Protein AF-A7SFQ3-F1 (afdb_monomer)

InterPro domains:
  IPR014876 DEK, C-terminal [PF08766] (16-66)
  IPR014876 DEK, C-terminal [PS51998] (15-69)
  IPR044198 Protein DEK [PTHR13468] (5-64)

Foldseek 3Di:
DDDDDDPPVPPVPDDQDLVSLLVQLVVCCVPDDVVPDDLVVSVVVSCVVVVVDDCVVVSVVSSVSNVVD

Nearest PDB structures (foldseek):
  1q1v-assembly1_A  TM=8.002E-01  e=8.677E-04  Homo sapiens
  2eqz-assembly1_A  TM=3.300E-01  e=2.729E+00  Homo sapiens

Solvent-accessible surface area (backbone atoms only — not comparable to full-atom values): 4505 Å² total; per-residue (Å²): 138,86,87,89,76,87,78,78,62,73,72,74,77,67,76,77,50,72,67,52,50,52,52,50,53,52,49,53,53,69,79,34,58,78,90,72,64,44,71,67,57,54,52,50,52,54,44,67,75,36,75,91,47,90,51,72,84,47,44,60,57,56,47,49,54,66,70,72,104

Organism: Nematostella vectensis (NCBI:txid45351)

Secondary structure (DSSP, 8-state):
------------PPPPPHHHHHHHHHHHHHHS-TTT--HHHHHHHHHHH-TTS--TTTHHHHHHHHHH-

Structure (mmCIF, N/CA/C/O backbone):
data_AF-A7SFQ3-F1
#
_entry.id   AF-A7SFQ3-F1
#
loop_
_atom_site.group_PDB
_atom_site.id
_atom_site.type_symbol
_atom_site.label_atom_id
_atom_site.label_alt_id
_atom_site.label_comp_id
_atom_site.label_asym_id
_atom_site.label_entity_id
_atom_site.label_seq_id
_atom_site.pdbx_PDB_ins_code
_atom_site.Cartn_x
_atom_site.Cartn_y
_atom_site.Cartn_z
_atom_site.occupancy
_atom_site.B_iso_or_equiv
_atom_site.auth_seq_id
_atom_site.auth_comp_id
_atom_site.auth_asym_id
_atom_site.auth_atom_id
_atom_site.pdbx_PDB_model_num
ATOM 1 N N . SER A 1 1 ? -10.156 14.072 -45.000 1.00 64.88 1 SER A N 1
ATOM 2 C CA . SER A 1 1 ? -10.780 12.739 -45.077 1.00 64.88 1 SER A CA 1
ATOM 3 C C . SER A 1 1 ? -9.759 11.710 -44.628 1.00 64.88 1 SER A C 1
ATOM 5 O O . SER A 1 1 ? -8.585 11.977 -44.861 1.00 64.88 1 SER A O 1
ATOM 7 N N . SER A 1 2 ? -10.215 10.610 -44.019 1.00 58.41 2 SER A N 1
ATOM 8 C CA . SER A 1 2 ? -9.490 9.554 -43.274 1.00 58.41 2 SER A CA 1
ATOM 9 C C . SER A 1 2 ? -9.479 9.795 -41.754 1.00 58.41 2 SER A C 1
ATOM 11 O O . SER A 1 2 ? -8.635 10.541 -41.272 1.00 58.41 2 SER A O 1
ATOM 13 N N . ASP A 1 3 ? -10.502 9.425 -40.981 1.00 58.84 3 ASP A N 1
ATOM 14 C CA . ASP A 1 3 ? -11.175 8.119 -40.769 1.00 58.84 3 ASP A CA 1
ATOM 15 C C . ASP A 1 3 ? -10.698 7.457 -39.463 1.00 58.84 3 ASP A C 1
ATOM 17 O O . ASP A 1 3 ? -9.594 7.681 -38.974 1.00 58.84 3 ASP A O 1
ATOM 21 N N . GLU A 1 4 ? -11.640 6.765 -38.851 1.00 70.44 4 GLU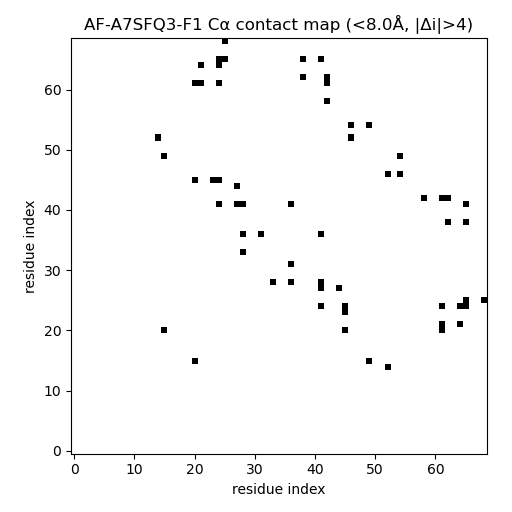 A N 1
ATOM 22 C CA . GLU A 1 4 ? -11.870 6.530 -37.440 1.00 70.44 4 GLU A CA 1
ATOM 23 C C . GLU A 1 4 ? -11.417 5.114 -37.062 1.00 70.44 4 GLU A C 1
ATOM 25 O O . GLU A 1 4 ? -11.979 4.154 -37.567 1.00 70.44 4 GLU A O 1
ATOM 30 N N . GLU A 1 5 ? -10.449 4.951 -36.148 1.00 60.50 5 GLU A N 1
ATOM 31 C CA . GLU A 1 5 ? -10.175 3.649 -35.510 1.00 60.50 5 GLU A CA 1
ATOM 32 C C . GLU A 1 5 ? -9.768 3.833 -34.033 1.00 60.50 5 GLU A C 1
ATOM 34 O O . GLU A 1 5 ? -8.977 4.730 -33.705 1.00 60.50 5 GLU A O 1
ATOM 39 N N . PRO A 1 6 ? -10.303 3.022 -33.094 1.00 57.66 6 PRO A N 1
ATOM 40 C CA . PRO A 1 6 ? -10.226 3.296 -31.670 1.00 57.66 6 PRO A CA 1
ATOM 41 C C . PRO A 1 6 ? -8.830 2.935 -31.178 1.00 57.66 6 PRO A C 1
ATOM 43 O O . PRO A 1 6 ? -8.513 1.788 -30.864 1.00 57.66 6 PRO A O 1
ATOM 46 N N . LEU A 1 7 ? -7.969 3.940 -31.067 1.00 56.12 7 LEU A N 1
ATOM 47 C CA . LEU A 1 7 ? -6.668 3.816 -30.426 1.00 56.12 7 LEU A CA 1
ATOM 48 C C . LEU A 1 7 ? -6.846 3.738 -28.901 1.00 56.12 7 LEU A C 1
ATOM 50 O O . LEU A 1 7 ? -6.233 4.499 -28.156 1.00 56.12 7 LEU A O 1
ATOM 54 N N . VAL A 1 8 ? -7.601 2.746 -28.416 1.00 53.75 8 VAL A N 1
ATOM 55 C CA . VAL A 1 8 ? -7.361 2.080 -27.125 1.00 53.75 8 VAL A CA 1
ATOM 56 C C . VAL A 1 8 ? -6.012 1.359 -27.221 1.00 53.75 8 VAL A C 1
ATOM 58 O O . VAL A 1 8 ? -5.870 0.145 -27.098 1.00 53.75 8 VAL A O 1
ATOM 61 N N . LYS A 1 9 ? -4.968 2.149 -27.483 1.00 52.38 9 LYS A N 1
ATOM 62 C CA . LYS A 1 9 ? -3.582 1.826 -27.217 1.00 52.38 9 LYS A CA 1
ATOM 63 C C . LYS A 1 9 ? -3.572 1.529 -25.738 1.00 52.38 9 LYS A C 1
ATOM 65 O O . LYS A 1 9 ? -3.646 2.469 -24.955 1.00 52.38 9 LYS A O 1
ATOM 70 N N . LYS A 1 10 ? -3.576 0.232 -25.405 1.00 56.28 10 LYS A N 1
ATOM 71 C CA . LYS A 1 10 ? -3.091 -0.364 -24.158 1.00 56.28 10 LYS A CA 1
ATOM 72 C C . LYS A 1 10 ? -2.423 0.736 -23.348 1.00 56.28 10 LYS A C 1
ATOM 74 O O . LYS A 1 10 ? -1.261 1.044 -23.629 1.00 56.28 10 LYS A O 1
ATOM 79 N N . LEU A 1 11 ? -3.174 1.411 -22.465 1.00 55.75 11 LEU A N 1
ATOM 80 C CA . LEU A 1 11 ? -2.558 2.329 -21.520 1.00 55.75 11 LEU A CA 1
ATOM 81 C C . LEU A 1 11 ? -1.539 1.423 -20.858 1.00 55.75 11 LEU A C 1
ATOM 83 O O . LEU A 1 11 ? -1.932 0.448 -20.217 1.00 55.75 11 LEU A O 1
ATOM 87 N N . LYS A 1 12 ? -0.251 1.632 -21.147 1.00 58.25 12 LYS A N 1
ATOM 88 C CA . LYS A 1 12 ? 0.813 0.964 -20.418 1.00 58.25 12 LYS A CA 1
ATOM 89 C C . LYS A 1 12 ? 0.513 1.385 -18.999 1.00 58.25 12 LYS A C 1
ATOM 91 O O . LYS A 1 12 ? 0.726 2.554 -18.678 1.00 58.25 12 LYS A O 1
ATOM 96 N N . LYS A 1 13 ? -0.135 0.510 -18.224 1.00 66.25 13 LYS A N 1
ATOM 97 C CA . LYS A 1 13 ? -0.421 0.806 -16.833 1.00 66.25 13 LYS A CA 1
ATOM 98 C C . LYS A 1 13 ? 0.966 1.124 -16.296 1.00 66.25 13 LYS A C 1
ATOM 100 O O . LYS A 1 13 ? 1.894 0.329 -16.458 1.00 66.25 13 LYS A O 1
ATOM 105 N N . GLN A 1 14 ? 1.148 2.356 -15.851 1.00 76.88 14 GLN A N 1
ATOM 106 C CA . GLN A 1 14 ? 2.440 2.768 -15.342 1.00 76.88 14 GLN A CA 1
ATOM 107 C C . GLN A 1 14 ? 2.597 2.088 -13.988 1.00 76.88 14 GLN A C 1
ATOM 109 O O . GLN A 1 14 ? 1.598 1.985 -13.267 1.00 76.88 14 GLN A O 1
ATOM 114 N N . PRO A 1 15 ? 3.798 1.589 -13.651 1.00 81.81 15 PRO A N 1
ATOM 115 C CA . PRO A 1 15 ? 4.019 1.093 -12.306 1.00 81.81 15 PRO A CA 1
ATOM 116 C C . PRO A 1 15 ? 3.631 2.20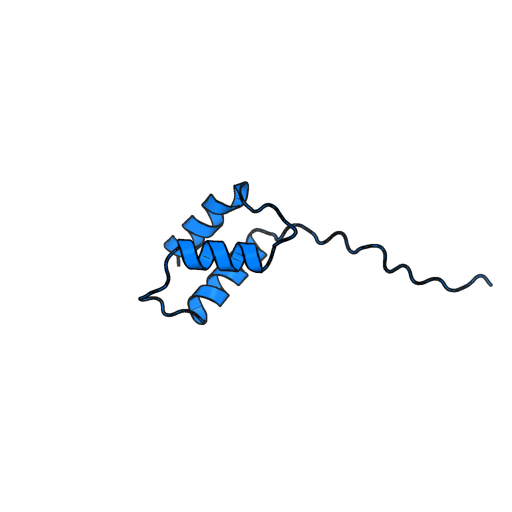2 -11.327 1.00 81.81 15 PRO A C 1
ATOM 118 O O . PRO A 1 15 ? 3.941 3.368 -11.600 1.00 81.81 15 PRO A O 1
ATOM 121 N N . PRO A 1 16 ? 2.953 1.869 -10.216 1.00 87.44 16 PRO A N 1
ATOM 122 C CA . PRO A 1 16 ? 2.542 2.880 -9.250 1.00 87.44 16 PRO A CA 1
ATOM 123 C C . PRO A 1 16 ? 3.763 3.685 -8.818 1.00 87.44 16 PRO A C 1
ATOM 125 O O . PRO A 1 16 ? 4.858 3.134 -8.718 1.00 87.44 16 PRO A O 1
ATOM 128 N N . THR A 1 17 ? 3.629 4.983 -8.575 1.00 89.94 17 THR A N 1
ATOM 129 C CA . THR A 1 17 ? 4.722 5.782 -8.005 1.00 89.94 17 THR A CA 1
ATOM 130 C C . THR A 1 17 ? 4.812 5.585 -6.492 1.00 89.94 17 THR A C 1
ATOM 132 O O . THR A 1 17 ? 3.989 4.899 -5.888 1.00 89.94 17 THR A O 1
ATOM 135 N N . ASN A 1 18 ? 5.865 6.106 -5.859 1.00 89.50 18 ASN A N 1
ATOM 136 C CA . ASN A 1 18 ? 5.988 6.009 -4.403 1.00 89.50 18 ASN A CA 1
ATOM 137 C C . ASN A 1 18 ? 4.835 6.739 -3.703 1.00 89.50 18 ASN A C 1
ATOM 139 O O . ASN A 1 18 ? 4.281 6.199 -2.753 1.00 89.50 18 ASN A O 1
ATOM 143 N N . ASP A 1 19 ? 4.407 7.888 -4.229 1.00 91.25 19 ASP A N 1
ATOM 144 C CA . ASP A 1 19 ? 3.218 8.606 -3.760 1.00 91.25 19 ASP A CA 1
ATOM 145 C C . ASP A 1 19 ? 1.934 7.778 -3.883 1.00 91.25 19 ASP A C 1
ATOM 147 O O . ASP A 1 19 ? 1.141 7.738 -2.938 1.00 91.25 19 ASP A O 1
ATOM 151 N N . ASP A 1 20 ? 1.748 7.056 -4.996 1.00 91.31 20 ASP A N 1
ATOM 152 C CA . ASP A 1 20 ? 0.604 6.147 -5.153 1.00 91.31 20 ASP A CA 1
ATOM 153 C C . ASP A 1 20 ? 0.617 5.059 -4.073 1.00 91.31 20 ASP A C 1
ATOM 155 O O . ASP A 1 20 ? -0.409 4.769 -3.459 1.00 91.31 20 ASP A O 1
ATOM 159 N N . LEU A 1 21 ? 1.785 4.469 -3.796 1.00 91.00 21 LEU A N 1
ATOM 160 C CA . LEU A 1 21 ? 1.922 3.446 -2.759 1.00 91.00 21 LEU A CA 1
ATOM 161 C C . LEU A 1 21 ? 1.663 4.002 -1.359 1.00 91.00 21 LEU A C 1
ATOM 163 O O . LEU A 1 21 ? 0.970 3.351 -0.583 1.00 91.00 21 LEU A O 1
ATOM 167 N N . VAL A 1 22 ? 2.171 5.196 -1.040 1.00 91.25 22 VAL A N 1
ATOM 168 C CA . VAL A 1 22 ? 1.908 5.854 0.251 1.00 91.25 22 VAL A CA 1
ATOM 169 C C . VAL A 1 22 ? 0.425 6.144 0.409 1.00 91.25 22 VAL A C 1
ATOM 171 O O . VAL A 1 22 ? -0.139 5.895 1.472 1.00 91.25 22 VAL A O 1
ATOM 174 N N . THR A 1 23 ? -0.214 6.645 -0.646 1.00 91.94 23 THR A N 1
A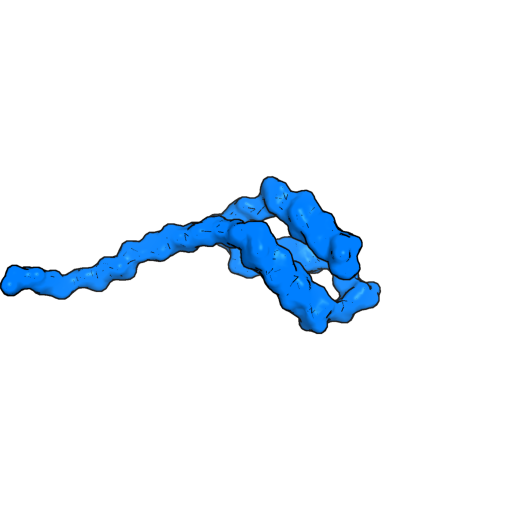TOM 175 C CA . THR A 1 23 ? -1.646 6.942 -0.643 1.00 91.94 23 THR A CA 1
ATOM 176 C C . THR A 1 23 ? -2.452 5.676 -0.407 1.00 91.94 23 THR A C 1
ATOM 178 O O . THR A 1 23 ? -3.278 5.659 0.499 1.00 91.94 23 THR A O 1
ATOM 181 N N . VAL A 1 24 ? -2.160 4.596 -1.141 1.00 91.44 24 VAL A N 1
ATOM 182 C CA . VAL A 1 24 ? -2.833 3.306 -0.946 1.00 91.44 24 VAL A CA 1
ATOM 183 C C . VAL A 1 24 ? -2.599 2.780 0.466 1.00 91.44 24 VAL A C 1
ATOM 185 O O . VAL A 1 24 ? -3.557 2.413 1.125 1.00 91.44 24 VAL A O 1
ATOM 188 N N . VAL A 1 25 ? -1.366 2.781 0.976 1.00 90.19 25 VAL A N 1
ATOM 189 C CA . VAL A 1 25 ? -1.079 2.318 2.344 1.00 90.19 25 VAL A CA 1
ATOM 190 C C . VAL A 1 25 ? -1.856 3.122 3.387 1.00 90.19 25 VAL A C 1
ATOM 192 O O . VAL A 1 25 ? -2.432 2.533 4.297 1.00 90.19 25 VAL A O 1
ATOM 195 N N . LYS A 1 26 ? -1.911 4.450 3.252 1.00 89.75 26 LYS A N 1
ATOM 196 C CA . LYS A 1 26 ? -2.680 5.320 4.153 1.00 89.75 26 LYS A CA 1
ATOM 197 C C . LYS A 1 26 ? -4.179 5.063 4.069 1.00 89.75 26 LYS A C 1
ATOM 199 O O . LYS A 1 26 ? -4.841 5.119 5.094 1.00 89.75 26 LYS A O 1
ATOM 204 N N . ASP A 1 27 ? -4.706 4.821 2.874 1.00 90.19 27 ASP A N 1
ATOM 205 C CA . ASP A 1 27 ? -6.115 4.485 2.649 1.00 90.19 27 ASP A CA 1
ATOM 206 C C . ASP A 1 27 ? -6.461 3.161 3.341 1.00 90.19 27 ASP A C 1
ATOM 208 O O . ASP A 1 27 ? -7.328 3.111 4.206 1.00 90.19 27 ASP A O 1
ATOM 212 N N . LEU A 1 28 ? -5.645 2.132 3.102 1.00 88.56 28 LEU A N 1
ATOM 213 C CA . LEU A 1 28 ? -5.768 0.831 3.752 1.00 88.56 28 LEU A CA 1
ATOM 214 C C . LEU A 1 28 ? -5.691 0.929 5.281 1.00 88.56 28 LEU A C 1
ATOM 216 O O . LEU A 1 28 ? -6.423 0.237 5.972 1.00 88.56 28 LEU A O 1
ATOM 220 N N . LEU A 1 29 ? -4.835 1.798 5.825 1.00 86.19 29 LEU A N 1
ATOM 221 C CA . LEU A 1 29 ? -4.730 2.039 7.269 1.00 86.19 29 LEU A CA 1
ATOM 222 C C . LEU A 1 29 ? -5.887 2.854 7.860 1.00 86.19 29 LEU A C 1
ATOM 224 O O . LEU A 1 29 ? -6.081 2.809 9.071 1.00 86.19 29 LEU A O 1
ATOM 228 N N . LYS A 1 30 ? -6.621 3.623 7.047 1.00 85.62 30 LYS A N 1
ATOM 229 C CA . LYS A 1 30 ? -7.833 4.333 7.486 1.00 85.62 30 LYS A CA 1
ATOM 230 C C . LYS A 1 30 ? -9.022 3.389 7.558 1.00 85.62 30 LYS A C 1
ATOM 232 O O . LYS A 1 30 ? -9.792 3.469 8.509 1.00 85.62 30 LYS A O 1
ATOM 237 N N . ASP A 1 31 ? -9.168 2.534 6.550 1.00 79.19 31 ASP A N 1
ATOM 238 C CA . ASP A 1 31 ? -10.246 1.547 6.489 1.00 79.19 31 ASP A CA 1
ATOM 239 C C . ASP A 1 31 ? -10.014 0.372 7.440 1.00 79.19 31 ASP A C 1
ATOM 241 O O . ASP A 1 31 ? -10.965 -0.259 7.903 1.00 79.19 31 ASP A O 1
ATOM 245 N N . ALA A 1 32 ? -8.756 0.073 7.757 1.00 78.50 32 ALA A N 1
ATOM 246 C CA . ALA A 1 32 ? -8.419 -1.036 8.624 1.00 78.50 32 ALA A CA 1
ATOM 247 C C . ALA A 1 32 ? -8.159 -0.593 10.072 1.00 78.50 32 ALA A C 1
ATOM 249 O O . ALA A 1 32 ? -7.515 0.415 10.353 1.00 78.50 32 ALA A O 1
ATOM 250 N N . ASP A 1 33 ? -8.629 -1.403 11.021 1.00 78.69 33 ASP A N 1
ATOM 251 C CA . ASP A 1 33 ? -8.408 -1.189 12.449 1.00 78.69 33 ASP A CA 1
ATOM 252 C C . ASP A 1 33 ? -6.906 -1.161 12.774 1.0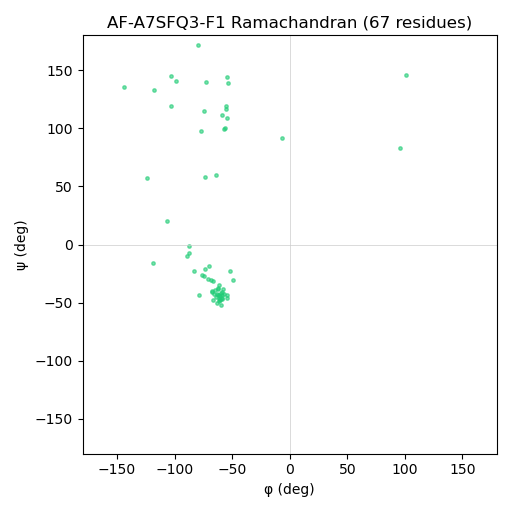0 78.69 33 ASP A C 1
ATOM 254 O O . ASP A 1 33 ? -6.237 -2.199 12.758 1.00 78.69 33 ASP A O 1
ATOM 258 N N . LEU A 1 34 ? -6.378 0.010 13.151 1.00 72.81 34 LEU A N 1
ATOM 259 C CA . LEU A 1 34 ? -4.967 0.226 13.524 1.00 72.81 34 LEU A CA 1
ATOM 260 C C . LEU A 1 34 ? -4.456 -0.758 14.597 1.00 72.81 34 LEU A C 1
ATOM 262 O O . LEU A 1 34 ? -3.259 -1.008 14.697 1.00 72.81 34 LEU A O 1
ATOM 266 N N . LYS A 1 35 ? -5.358 -1.345 15.395 1.00 70.44 35 LYS A N 1
ATOM 267 C CA . LYS A 1 35 ? -5.035 -2.369 16.402 1.00 70.44 35 LYS A CA 1
ATOM 268 C C . LYS A 1 35 ? -4.770 -3.764 15.831 1.00 70.44 35 LYS A C 1
ATOM 270 O O . LYS A 1 35 ? -4.102 -4.556 16.491 1.00 70.44 35 LYS A O 1
ATOM 275 N N . VAL A 1 36 ? -5.331 -4.093 14.670 1.00 72.31 36 VAL A N 1
ATOM 276 C CA . VAL A 1 36 ? -5.308 -5.451 14.091 1.00 72.31 36 VAL A CA 1
ATOM 277 C C . VAL A 1 36 ? -4.595 -5.476 12.740 1.00 72.31 36 VAL A C 1
ATOM 279 O O . VAL A 1 36 ? -4.172 -6.540 12.280 1.00 72.31 36 VAL A O 1
ATOM 282 N N . VAL A 1 37 ? -4.397 -4.313 12.114 1.00 79.06 37 VAL A N 1
ATOM 283 C CA . VAL A 1 37 ? -3.586 -4.198 10.908 1.00 79.06 37 VAL A CA 1
ATOM 284 C C . VAL A 1 37 ? -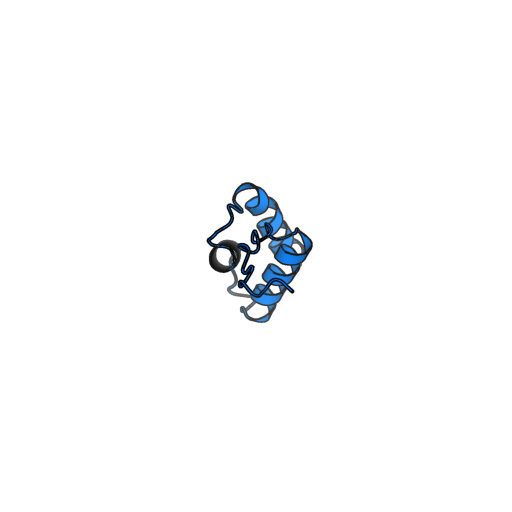2.201 -4.767 11.154 1.00 79.06 37 VAL A C 1
ATOM 286 O O . VAL A 1 37 ? -1.414 -4.283 11.963 1.00 79.06 37 VAL A O 1
ATOM 289 N N . THR A 1 38 ? -1.880 -5.792 10.374 1.00 82.62 38 THR A N 1
ATOM 290 C CA . THR A 1 38 ? -0.515 -6.277 10.256 1.00 82.62 38 THR A CA 1
ATOM 291 C C . THR A 1 38 ? 0.061 -5.795 8.937 1.00 82.62 38 THR A C 1
ATOM 293 O O . THR A 1 38 ? -0.613 -5.787 7.906 1.00 82.62 38 THR A O 1
ATOM 296 N N . VAL A 1 39 ? 1.357 -5.493 8.936 1.00 85.81 39 VAL A N 1
ATOM 297 C CA . VAL A 1 39 ? 2.143 -5.179 7.731 1.00 85.81 39 VAL A CA 1
ATOM 298 C C . VAL A 1 39 ? 1.929 -6.216 6.617 1.00 85.81 39 VAL A C 1
ATOM 300 O O . VAL A 1 39 ? 1.976 -5.901 5.429 1.00 85.81 39 VAL A O 1
ATOM 303 N N . LYS A 1 40 ? 1.657 -7.471 6.998 1.00 86.25 40 LYS A N 1
ATOM 304 C CA . LYS A 1 40 ? 1.349 -8.566 6.077 1.00 86.25 40 LYS A CA 1
ATOM 305 C C . LYS A 1 40 ? 0.009 -8.375 5.361 1.00 86.25 40 LYS A C 1
ATOM 307 O O . LYS A 1 40 ? -0.047 -8.681 4.173 1.00 86.25 40 LYS A O 1
ATOM 312 N N . SER A 1 41 ? -1.032 -7.901 6.046 1.00 88.75 41 SER A N 1
ATOM 313 C CA . SER A 1 41 ? -2.327 -7.590 5.423 1.00 88.75 41 SER A CA 1
ATOM 314 C C . SER A 1 41 ? -2.199 -6.4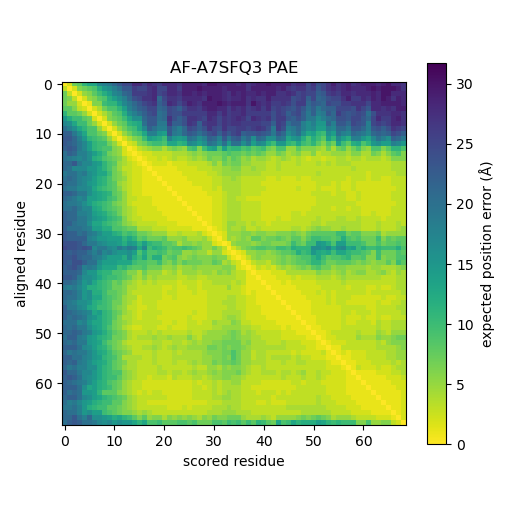15 4.459 1.00 88.75 41 SER A C 1
ATOM 316 O O . SER A 1 41 ? -2.550 -6.567 3.294 1.00 88.75 41 SER A O 1
ATOM 318 N N . ILE A 1 42 ? -1.546 -5.325 4.879 1.00 88.81 42 ILE A N 1
ATOM 319 C CA . ILE A 1 42 ? -1.340 -4.150 4.016 1.00 88.81 42 ILE A CA 1
ATOM 320 C C . ILE A 1 42 ? -0.533 -4.508 2.767 1.00 88.81 42 ILE A C 1
ATOM 322 O O . ILE A 1 42 ? -0.947 -4.187 1.659 1.00 88.81 42 ILE A O 1
ATOM 326 N N . CYS A 1 43 ? 0.582 -5.237 2.908 1.00 89.56 43 CYS A N 1
ATOM 327 C CA . CYS A 1 43 ? 1.340 -5.716 1.747 1.00 89.56 43 CYS A CA 1
ATOM 328 C C . CYS A 1 43 ? 0.451 -6.514 0.784 1.00 89.56 43 CYS A C 1
ATOM 330 O O . CYS A 1 43 ? 0.503 -6.280 -0.417 1.00 89.56 43 CYS A O 1
ATOM 332 N N . LYS A 1 44 ? -0.373 -7.442 1.294 1.00 90.00 44 LYS A N 1
ATOM 333 C CA . LYS A 1 44 ? -1.279 -8.239 0.455 1.00 90.00 44 LYS A CA 1
ATOM 334 C C . LYS A 1 44 ? -2.295 -7.372 -0.284 1.00 90.00 44 LYS A C 1
ATOM 336 O O . LYS A 1 44 ? -2.502 -7.607 -1.467 1.00 90.00 44 LYS A O 1
ATOM 341 N N . GLU A 1 45 ? -2.899 -6.390 0.377 1.00 90.69 45 GLU A N 1
ATOM 342 C CA . GLU A 1 45 ? -3.865 -5.485 -0.255 1.00 90.69 45 GLU A CA 1
ATOM 343 C C . GLU A 1 45 ? -3.219 -4.577 -1.301 1.00 90.69 45 GLU A C 1
ATOM 345 O O . GLU A 1 45 ? -3.771 -4.405 -2.386 1.00 90.69 45 GLU A O 1
ATOM 350 N N . VAL A 1 46 ? -2.011 -4.070 -1.038 1.00 90.25 46 VAL A N 1
ATOM 351 C CA . VAL A 1 46 ? -1.241 -3.312 -2.033 1.00 90.25 46 VAL A CA 1
ATOM 352 C C . VAL A 1 46 ? -0.928 -4.186 -3.253 1.00 90.25 46 VAL A C 1
ATOM 354 O O . VAL A 1 46 ? -1.167 -3.761 -4.381 1.00 90.25 46 VAL A O 1
ATOM 357 N N . TYR A 1 47 ? -0.459 -5.424 -3.062 1.00 89.81 47 TYR A N 1
ATOM 358 C CA . TYR A 1 47 ? -0.231 -6.349 -4.180 1.00 89.81 47 TYR A CA 1
ATOM 359 C C . TYR A 1 47 ? -1.529 -6.690 -4.926 1.00 89.81 47 TYR A C 1
ATOM 361 O O . TYR A 1 47 ? -1.523 -6.787 -6.148 1.00 89.81 47 TYR A O 1
ATOM 369 N N . ALA A 1 48 ? -2.650 -6.826 -4.215 1.00 90.44 48 ALA A N 1
ATOM 370 C CA . ALA A 1 48 ? -3.956 -7.079 -4.818 1.00 90.44 48 ALA A CA 1
ATOM 371 C C . ALA A 1 48 ? -4.484 -5.882 -5.630 1.00 90.44 48 ALA A C 1
ATOM 373 O O . ALA A 1 48 ? -5.186 -6.088 -6.617 1.00 90.44 48 ALA A O 1
ATOM 374 N N . LYS A 1 49 ? -4.133 -4.644 -5.252 1.00 89.06 49 LYS A N 1
ATOM 375 C CA . LYS A 1 49 ? -4.425 -3.424 -6.031 1.00 89.06 49 LYS A CA 1
ATOM 376 C C . LYS A 1 49 ? -3.578 -3.324 -7.299 1.00 89.06 49 LYS A C 1
ATOM 378 O O . LYS A 1 49 ? -4.035 -2.762 -8.291 1.00 89.06 49 LYS A O 1
ATOM 383 N N . TYR A 1 50 ? -2.372 -3.886 -7.277 1.00 89.38 50 TYR A N 1
ATOM 384 C CA . TYR A 1 50 ? -1.409 -3.828 -8.376 1.00 89.38 50 TYR A CA 1
ATOM 385 C C . TYR A 1 50 ? -0.967 -5.231 -8.836 1.00 89.38 50 TYR A C 1
ATOM 387 O O . TYR A 1 50 ? 0.230 -5.508 -8.854 1.00 89.38 50 TYR A O 1
ATOM 395 N N . PRO A 1 51 ? -1.892 -6.121 -9.251 1.00 87.69 51 PRO A N 1
ATOM 396 C CA . PRO A 1 51 ? -1.563 -7.512 -9.580 1.00 87.69 51 PRO A CA 1
ATOM 397 C C . PRO A 1 51 ? -0.736 -7.644 -10.867 1.00 87.69 51 PRO A C 1
ATOM 399 O O . PRO A 1 51 ? -0.115 -8.672 -11.113 1.00 87.69 51 PRO A O 1
ATOM 402 N N . GLU A 1 52 ? -0.737 -6.605 -11.702 1.00 88.06 52 GLU A N 1
ATOM 403 C CA . GLU A 1 52 ? 0.016 -6.536 -12.957 1.00 88.06 52 GLU A CA 1
ATOM 404 C C . GLU A 1 52 ? 1.444 -6.007 -1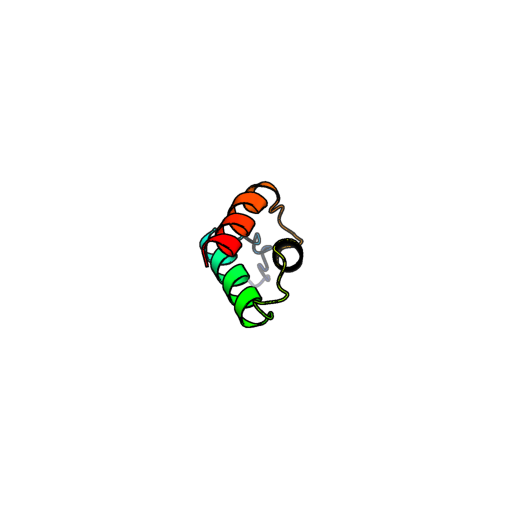2.770 1.00 88.06 52 GLU A C 1
ATOM 406 O O . GLU A 1 52 ? 2.224 -6.016 -13.721 1.00 88.06 52 GLU A O 1
ATOM 411 N N . PHE A 1 53 ? 1.788 -5.535 -11.567 1.00 87.31 53 PHE A N 1
ATOM 412 C CA . PHE A 1 53 ? 3.097 -4.969 -11.266 1.00 87.31 53 PHE A CA 1
ATOM 413 C C . PHE A 1 53 ? 3.808 -5.774 -10.200 1.00 87.31 53 PHE A C 1
ATOM 415 O O . PHE A 1 53 ? 3.260 -6.048 -9.133 1.00 87.31 53 PHE A O 1
ATOM 422 N N . ASP A 1 54 ? 5.079 -6.070 -10.452 1.00 88.19 54 ASP A N 1
ATOM 423 C CA . ASP A 1 54 ? 5.933 -6.570 -9.392 1.00 88.19 54 ASP A CA 1
ATOM 424 C C . ASP A 1 54 ? 6.304 -5.412 -8.454 1.00 88.19 54 ASP A C 1
ATOM 426 O O . ASP A 1 54 ? 6.951 -4.436 -8.837 1.00 88.19 54 ASP A O 1
ATOM 430 N N . LEU A 1 55 ? 5.829 -5.504 -7.214 1.00 88.50 55 LEU A N 1
ATOM 431 C CA . LEU A 1 55 ? 6.139 -4.561 -6.142 1.00 88.50 55 LEU A CA 1
ATOM 432 C C . LEU A 1 55 ? 7.097 -5.191 -5.119 1.00 88.50 55 LEU A C 1
ATOM 434 O O . LEU A 1 55 ? 7.157 -4.742 -3.972 1.00 88.50 55 LEU A O 1
ATOM 438 N N . SER A 1 56 ? 7.826 -6.250 -5.492 1.00 86.38 56 SER A N 1
ATOM 439 C CA . SER A 1 56 ? 8.746 -6.952 -4.592 1.00 86.38 56 SER A CA 1
ATOM 440 C C . SER A 1 56 ? 9.877 -6.030 -4.140 1.00 86.38 56 SER A C 1
ATOM 442 O O . SER A 1 56 ? 10.142 -5.955 -2.939 1.00 86.38 56 SER A O 1
ATOM 444 N N . ASP A 1 57 ? 10.447 -5.238 -5.053 1.00 88.50 57 ASP A N 1
ATOM 445 C CA . ASP A 1 57 ? 11.439 -4.199 -4.734 1.00 88.50 57 ASP A CA 1
ATOM 446 C C . ASP A 1 57 ? 10.872 -3.115 -3.808 1.00 88.50 57 ASP A C 1
ATOM 448 O O . ASP A 1 57 ? 11.544 -2.611 -2.908 1.00 88.50 57 ASP A O 1
ATOM 452 N N . ARG A 1 58 ? 9.587 -2.786 -3.973 1.00 88.12 58 ARG A N 1
ATOM 453 C CA . ARG A 1 58 ? 8.911 -1.744 -3.185 1.00 88.12 58 ARG A CA 1
ATOM 454 C C . ARG A 1 58 ? 8.309 -2.250 -1.8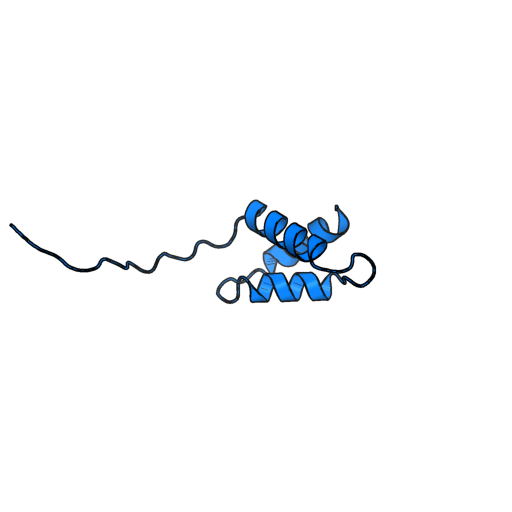84 1.00 88.12 58 ARG A C 1
ATOM 456 O O . ARG A 1 58 ? 7.810 -1.459 -1.089 1.00 88.12 58 ARG A O 1
ATOM 463 N N . LYS A 1 59 ? 8.417 -3.548 -1.608 1.00 87.12 59 LYS A N 1
ATOM 464 C CA . LYS A 1 59 ? 7.998 -4.156 -0.344 1.00 87.12 59 LYS A CA 1
ATOM 465 C C . LYS A 1 59 ? 8.645 -3.470 0.853 1.00 87.12 59 LYS A C 1
ATOM 467 O O . LYS A 1 59 ? 7.967 -3.244 1.847 1.00 87.12 59 LYS A O 1
ATOM 472 N N . GLY A 1 60 ? 9.942 -3.160 0.772 1.00 91.19 60 GLY A N 1
ATOM 473 C CA . GLY A 1 60 ? 10.661 -2.453 1.837 1.00 91.19 60 GLY A CA 1
ATOM 474 C C . GLY A 1 60 ? 10.029 -1.094 2.133 1.00 91.19 60 GLY A C 1
ATOM 475 O O . GLY A 1 60 ? 9.698 -0.809 3.278 1.00 91.19 60 GLY A O 1
ATOM 476 N N . PHE A 1 61 ? 9.747 -0.332 1.076 1.00 91.56 61 PHE A N 1
ATOM 477 C CA . PHE A 1 61 ? 9.107 0.977 1.158 1.00 91.56 61 PHE A CA 1
ATOM 478 C C . PHE A 1 61 ? 7.677 0.913 1.716 1.00 91.56 61 PHE A C 1
ATOM 480 O O . PHE A 1 61 ? 7.328 1.682 2.606 1.00 91.56 61 PHE A O 1
ATOM 487 N N . ILE A 1 62 ? 6.859 -0.039 1.250 1.00 90.25 62 ILE A N 1
ATOM 488 C CA . ILE A 1 62 ? 5.494 -0.256 1.761 1.00 90.25 62 ILE A CA 1
ATOM 489 C C . ILE A 1 62 ? 5.540 -0.558 3.262 1.00 90.25 62 ILE A C 1
ATOM 491 O O . ILE A 1 62 ? 4.781 0.023 4.030 1.00 90.25 62 ILE A O 1
ATOM 495 N N . LYS A 1 63 ? 6.449 -1.443 3.694 1.00 89.75 63 LYS A N 1
ATOM 496 C CA . LYS A 1 63 ? 6.631 -1.762 5.115 1.00 89.75 63 LYS A CA 1
ATOM 497 C C . LYS A 1 63 ? 7.018 -0.530 5.919 1.00 89.75 63 LYS A C 1
ATOM 499 O O . LYS A 1 63 ? 6.373 -0.252 6.919 1.00 89.75 63 LYS A O 1
ATOM 504 N N . GLU A 1 64 ? 8.054 0.184 5.489 1.00 91.69 64 GLU A N 1
ATOM 505 C CA . GLU A 1 64 ? 8.533 1.392 6.164 1.00 91.69 64 GLU A CA 1
ATOM 506 C C . GLU A 1 64 ? 7.425 2.440 6.276 1.00 91.69 64 GLU A C 1
ATOM 508 O O . GLU A 1 64 ? 7.206 2.977 7.355 1.00 91.69 64 GLU A O 1
ATOM 513 N N . THR A 1 65 ? 6.646 2.633 5.210 1.00 90.50 65 THR A N 1
ATOM 514 C CA . THR A 1 65 ? 5.491 3.538 5.210 1.00 90.50 65 THR A CA 1
ATOM 515 C C . THR A 1 65 ? 4.468 3.148 6.273 1.00 90.50 65 THR A C 1
ATOM 517 O O . THR A 1 65 ? 3.964 4.035 6.944 1.00 90.50 65 THR A O 1
ATOM 520 N N . VAL A 1 66 ? 4.186 1.851 6.464 1.00 86.69 66 VAL A N 1
ATOM 521 C CA . VAL A 1 66 ? 3.281 1.356 7.523 1.00 86.69 66 VAL A CA 1
ATOM 522 C C . VAL A 1 66 ? 3.850 1.583 8.928 1.00 86.69 66 VAL A C 1
ATOM 524 O O . VAL A 1 66 ? 3.082 1.768 9.863 1.00 86.69 66 VAL A O 1
ATOM 527 N N . TYR A 1 67 ? 5.174 1.562 9.097 1.00 85.69 67 TYR A N 1
ATOM 528 C CA . TYR A 1 67 ? 5.819 1.842 10.387 1.00 85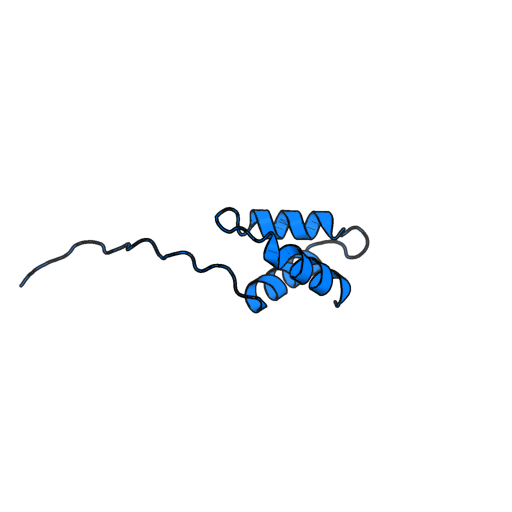.69 67 TYR A CA 1
ATOM 529 C C . TYR A 1 67 ? 6.008 3.338 10.669 1.00 85.69 67 TYR A C 1
ATOM 531 O O . TYR A 1 67 ? 6.187 3.713 11.822 1.00 85.69 67 TYR A O 1
ATOM 539 N N . SER A 1 68 ? 6.031 4.171 9.628 1.00 84.56 68 SER A N 1
ATOM 540 C CA . SER A 1 68 ? 6.292 5.611 9.727 1.00 84.56 68 SER A CA 1
ATOM 541 C C . SER A 1 68 ? 5.033 6.458 9.951 1.00 84.56 68 SER A C 1
ATOM 543 O O . SER A 1 68 ? 5.161 7.666 10.160 1.00 84.56 68 SER A O 1
ATOM 545 N N . VAL A 1 69 ? 3.847 5.860 9.834 1.00 73.81 69 VAL A N 1
ATOM 546 C CA . VAL A 1 69 ? 2.532 6.488 10.063 1.00 73.81 69 VAL A CA 1
ATOM 547 C C . VAL A 1 69 ? 2.107 6.453 11.519 1.00 73.81 69 VAL A C 1
ATOM 549 O O . VAL A 1 69 ? 2.525 5.530 12.249 1.00 73.81 69 VAL A O 1
#

Sequence (69 aa):
SSDEEPLVKKLKKQPPTNDDLVTVVKDLLKDADLKVVTVKSICKEVYAKYPEFDLSDRKGFIKETVYSV

Mean predicted aligned error: 8.58 Å

Radius of gyration: 16.57 Å; Cα contacts (8 Å, |Δi|>4): 31; chains: 1; bounding box: 23×21×62 Å

pLDDT: mean 81.47, std 11.97, range [52.38, 91.94]